Protein AF-A0A5N6X1J0-F1 (afdb_monomer)

Mean predicted aligned error: 10.57 Å

Sequence (107 aa):
MDVPPPPDYHPVNPSEFSQIPTQTPRPTLKALQALCIRGDVQKFREVLDPPLSSLERINMCDFYAIMIEVIKRNDAQFIRELLSRGLPMDPLYALEAIKVQGKDALH

Nearest PDB structures (foldseek):
  5orm-assembly1_A  TM=5.613E-01  e=1.758E-01  synthetic construct
  4wn4-assembly2_B  TM=5.233E-01  e=2.431E-01  synthetic construct
  4pjq-assembly2_B  TM=5.380E-01  e=3.547E-01  unidentified
  4wsl-assembly1_A  TM=5.229E-01  e=1.890E+00  synthetic construct
  8rdj-assembly1_G  TM=5.913E-01  e=4.481E+00  Sinapis alba

Structure (mmCIF, N/CA/C/O backbone):
data_AF-A0A5N6X1J0-F1
#
_entry.id   AF-A0A5N6X1J0-F1
#
loop_
_atom_site.group_PDB
_atom_site.id
_atom_site.type_symbol
_atom_site.label_atom_id
_atom_site.label_alt_id
_atom_site.label_comp_id
_atom_site.label_asym_id
_atom_site.label_entity_id
_atom_site.label_seq_id
_atom_site.pdbx_PDB_ins_code
_atom_site.Cartn_x
_atom_site.Cartn_y
_atom_site.Cartn_z
_atom_site.occupancy
_atom_site.B_iso_or_equiv
_atom_site.auth_seq_id
_atom_site.auth_comp_id
_atom_site.auth_asym_id
_atom_site.auth_atom_id
_atom_site.pdbx_PDB_model_num
ATOM 1 N N . MET A 1 1 ? 21.436 -48.838 -27.742 1.00 54.88 1 MET A N 1
ATOM 2 C CA . MET A 1 1 ? 21.264 -47.372 -27.758 1.00 54.88 1 MET A CA 1
ATOM 3 C C . MET A 1 1 ? 22.256 -46.834 -26.752 1.00 54.88 1 MET A C 1
ATOM 5 O O . MET A 1 1 ? 22.066 -47.076 -25.569 1.00 54.88 1 MET A O 1
ATOM 9 N N . ASP A 1 2 ? 23.350 -46.254 -27.234 1.00 68.00 2 ASP A N 1
ATOM 10 C CA . ASP A 1 2 ? 24.385 -45.632 -26.403 1.00 68.00 2 ASP A CA 1
ATOM 11 C C . ASP A 1 2 ? 23.920 -44.206 -26.081 1.00 68.00 2 ASP A C 1
ATOM 13 O O . ASP A 1 2 ? 23.6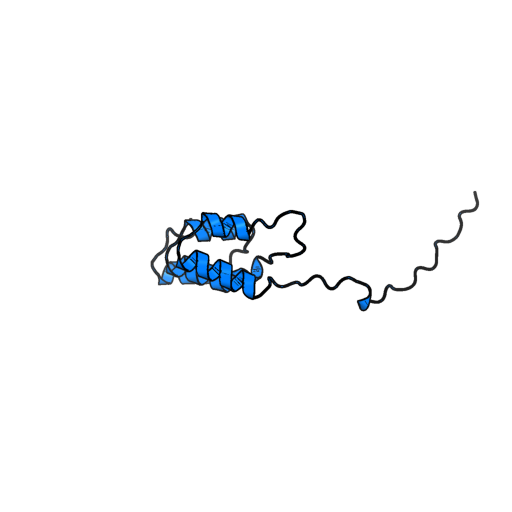40 -43.434 -27.001 1.00 68.00 2 ASP A O 1
ATOM 17 N N . VAL A 1 3 ? 23.715 -43.890 -24.801 1.00 73.44 3 VAL A N 1
ATOM 18 C CA . VAL A 1 3 ? 23.253 -42.565 -24.363 1.00 73.44 3 VAL A CA 1
ATOM 19 C C . VAL A 1 3 ? 24.489 -41.767 -23.954 1.00 73.44 3 VAL A C 1
ATOM 21 O O . VAL A 1 3 ? 25.206 -42.217 -23.059 1.00 73.44 3 VAL A O 1
ATOM 24 N N . PRO A 1 4 ? 24.767 -40.611 -24.582 1.00 79.25 4 PRO A N 1
ATOM 25 C CA . PRO A 1 4 ? 25.933 -39.820 -24.226 1.00 79.25 4 PRO A CA 1
ATOM 26 C C . PRO A 1 4 ? 25.817 -39.307 -22.783 1.00 79.25 4 PRO A C 1
ATOM 28 O O . PRO A 1 4 ? 24.707 -39.016 -22.321 1.00 79.25 4 PRO A O 1
ATOM 31 N N . PRO A 1 5 ? 26.948 -39.185 -22.065 1.00 79.25 5 PRO A N 1
ATOM 32 C CA . PRO A 1 5 ? 26.946 -38.639 -20.719 1.00 79.25 5 PRO A CA 1
ATOM 33 C C . PRO A 1 5 ? 26.428 -37.192 -20.733 1.00 79.25 5 PRO A C 1
ATOM 35 O O . PRO A 1 5 ? 26.635 -36.471 -21.717 1.00 79.25 5 PRO A O 1
ATOM 38 N N . PRO A 1 6 ? 25.734 -36.757 -19.666 1.00 79.06 6 PRO A N 1
ATOM 39 C CA . PRO A 1 6 ? 25.281 -35.381 -19.556 1.00 79.06 6 PRO A CA 1
ATOM 40 C C . PRO A 1 6 ? 26.482 -34.421 -19.619 1.00 79.06 6 PRO A C 1
ATOM 42 O O . PRO A 1 6 ? 27.556 -34.764 -19.121 1.00 79.06 6 PRO A O 1
ATOM 45 N N . PRO A 1 7 ? 26.317 -33.230 -20.218 1.00 79.25 7 PRO A N 1
ATOM 46 C CA . PRO A 1 7 ? 27.363 -32.216 -20.235 1.00 79.25 7 PRO A CA 1
ATOM 47 C C . PRO A 1 7 ? 27.811 -31.863 -18.814 1.00 79.25 7 PRO A C 1
ATOM 49 O O . PRO A 1 7 ? 26.975 -31.744 -17.916 1.00 79.25 7 PRO A O 1
ATOM 52 N N . ASP A 1 8 ? 29.112 -31.639 -18.629 1.00 77.19 8 ASP A N 1
ATOM 53 C CA . ASP A 1 8 ? 29.642 -31.059 -17.396 1.00 77.19 8 ASP A CA 1
ATOM 54 C C . ASP A 1 8 ? 29.163 -29.606 -17.282 1.00 77.19 8 ASP A C 1
ATOM 56 O O . ASP A 1 8 ? 29.712 -28.682 -17.886 1.00 77.19 8 ASP A O 1
ATOM 60 N N . TYR A 1 9 ? 28.090 -29.398 -16.521 1.00 73.62 9 TYR A N 1
ATOM 61 C CA . TYR A 1 9 ? 27.618 -28.063 -16.183 1.00 73.62 9 TYR A CA 1
ATOM 62 C C . TYR A 1 9 ? 28.554 -27.458 -15.137 1.00 73.62 9 TYR A C 1
ATOM 64 O O . TYR A 1 9 ? 28.605 -27.908 -13.991 1.00 73.62 9 TYR A O 1
ATOM 72 N N . HIS A 1 10 ? 29.285 -26.413 -15.517 1.00 76.25 10 HIS A N 1
ATOM 73 C CA . HIS A 1 10 ? 30.022 -25.617 -14.545 1.00 76.25 10 HIS A CA 1
ATOM 74 C C . HIS A 1 10 ? 29.045 -24.867 -13.621 1.00 76.25 10 HIS A C 1
ATOM 76 O O . HIS A 1 10 ? 28.005 -24.394 -14.090 1.00 76.25 10 HIS A O 1
ATOM 82 N N . PRO A 1 11 ? 29.361 -24.722 -12.319 1.00 76.19 11 PRO A N 1
ATOM 83 C CA . PRO A 1 11 ? 28.585 -23.875 -11.424 1.00 76.19 11 PRO A CA 1
ATOM 84 C C . PRO A 1 11 ? 28.535 -22.444 -11.968 1.00 76.19 11 PRO A C 1
ATOM 86 O O . PRO A 1 11 ? 29.572 -21.801 -12.124 1.00 76.19 11 PRO A O 1
ATOM 89 N N . VAL A 1 12 ? 27.330 -21.955 -12.262 1.00 76.50 12 VAL A N 1
ATOM 90 C CA . VAL A 1 12 ? 27.103 -20.572 -12.701 1.00 76.50 12 VAL A CA 1
ATOM 91 C C . VAL A 1 12 ? 27.525 -19.629 -11.578 1.00 76.50 12 VAL A C 1
ATOM 93 O O . VAL A 1 12 ? 27.122 -19.809 -10.424 1.00 76.50 12 VAL A O 1
ATOM 96 N N . ASN A 1 13 ? 28.346 -18.629 -11.898 1.00 76.81 13 ASN A N 1
ATOM 97 C CA . ASN A 1 13 ? 28.783 -17.653 -10.910 1.00 76.81 13 ASN A CA 1
ATOM 98 C C . ASN A 1 13 ? 27.569 -16.827 -10.438 1.00 76.81 13 ASN A C 1
ATOM 100 O O . ASN A 1 13 ? 26.851 -16.285 -11.278 1.00 76.81 13 ASN A O 1
ATOM 104 N N . PRO A 1 14 ? 27.337 -16.662 -9.120 1.00 69.88 14 PRO A N 1
ATOM 105 C CA . PRO A 1 14 ? 26.259 -15.825 -8.602 1.00 69.88 14 PRO A CA 1
ATOM 106 C C . PRO A 1 14 ? 26.197 -14.402 -9.190 1.00 69.88 14 PRO A C 1
ATOM 108 O O . PRO A 1 14 ? 25.124 -13.807 -9.237 1.00 69.88 14 PRO A O 1
ATOM 111 N N . SER A 1 15 ? 27.327 -13.853 -9.653 1.00 68.94 15 SER A N 1
ATOM 112 C CA . SER A 1 15 ? 27.393 -12.536 -10.301 1.00 68.94 15 SER A CA 1
ATOM 113 C C . SER A 1 15 ? 26.860 -12.502 -11.738 1.00 68.94 15 SER A C 1
ATOM 115 O O . SER A 1 15 ? 26.642 -11.416 -12.266 1.00 68.94 15 SER A O 1
ATOM 117 N N . GLU A 1 16 ? 26.683 -13.656 -12.387 1.00 75.06 16 GLU A N 1
ATOM 118 C CA . GLU A 1 16 ? 26.103 -13.774 -13.735 1.00 75.06 16 GLU A CA 1
ATOM 119 C C . GLU A 1 16 ? 24.570 -13.735 -13.709 1.00 75.06 16 GLU A C 1
ATOM 121 O O . GLU A 1 16 ? 23.934 -13.463 -14.730 1.00 75.06 16 GLU A O 1
ATOM 126 N N . PHE A 1 17 ? 23.954 -13.940 -12.539 1.00 67.12 17 PHE A N 1
ATOM 127 C CA . PHE A 1 17 ? 22.538 -13.650 -12.374 1.00 67.12 17 PHE A CA 1
ATOM 128 C C . PHE A 1 17 ? 22.340 -12.137 -12.379 1.00 67.12 17 PHE A C 1
ATOM 130 O O . PHE A 1 17 ? 22.956 -11.405 -11.603 1.00 67.12 17 PHE A O 1
ATOM 137 N N . SER A 1 18 ? 21.440 -11.661 -13.243 1.00 60.91 18 SER A N 1
ATOM 138 C CA . SER A 1 18 ? 20.978 -10.275 -13.190 1.00 60.91 18 SER A CA 1
ATOM 139 C C . SER A 1 18 ? 20.485 -9.986 -11.774 1.00 60.91 18 SER A C 1
ATOM 141 O O . SER A 1 18 ? 19.539 -10.625 -11.311 1.00 60.91 18 SER A O 1
ATOM 143 N N . GLN A 1 19 ? 21.134 -9.051 -11.074 1.00 62.19 19 GLN A N 1
ATOM 144 C CA . GLN A 1 19 ? 20.686 -8.604 -9.760 1.00 62.19 19 GLN A CA 1
ATOM 145 C C . GLN A 1 19 ? 19.343 -7.907 -9.945 1.00 62.19 19 GLN A C 1
ATOM 147 O O . GLN A 1 19 ? 19.286 -6.739 -10.323 1.00 62.19 19 GLN A O 1
ATOM 152 N N . ILE A 1 20 ? 18.253 -8.646 -9.745 1.00 59.44 20 ILE A N 1
ATOM 153 C CA . ILE A 1 20 ? 16.911 -8.078 -9.757 1.00 59.44 20 ILE A CA 1
ATOM 154 C C . ILE A 1 20 ? 16.864 -7.124 -8.563 1.00 59.44 20 ILE A C 1
ATOM 156 O O . ILE A 1 20 ? 17.050 -7.589 -7.435 1.00 59.44 20 ILE A O 1
ATOM 160 N N . PRO A 1 21 ? 16.647 -5.813 -8.768 1.00 59.00 21 PRO A N 1
ATOM 161 C CA . PRO A 1 21 ? 16.435 -4.909 -7.654 1.00 59.00 21 PRO A CA 1
ATOM 162 C C . PRO A 1 21 ? 15.240 -5.429 -6.858 1.00 59.00 21 PRO A C 1
ATOM 164 O O . PRO A 1 21 ? 14.118 -5.475 -7.358 1.00 59.00 21 PRO A O 1
ATOM 167 N N . THR A 1 22 ? 15.489 -5.886 -5.634 1.00 69.00 22 THR A N 1
ATOM 168 C CA . THR A 1 22 ? 14.434 -6.435 -4.774 1.00 69.00 22 THR A CA 1
ATOM 169 C C . THR A 1 22 ? 13.550 -5.329 -4.202 1.00 69.00 22 THR A C 1
ATOM 171 O O . THR A 1 22 ? 12.473 -5.615 -3.694 1.00 69.00 22 THR A O 1
ATOM 174 N N . GLN A 1 23 ? 14.011 -4.076 -4.241 1.00 78.31 23 GLN A N 1
ATOM 175 C CA . GLN A 1 23 ? 13.329 -2.923 -3.661 1.00 78.31 23 GLN A CA 1
ATOM 176 C C . GLN A 1 23 ? 12.796 -1.991 -4.741 1.00 78.31 23 GLN A C 1
ATOM 178 O O . GLN A 1 23 ? 13.475 -1.687 -5.725 1.00 78.31 23 GLN A O 1
ATOM 183 N N . THR A 1 24 ? 11.601 -1.479 -4.481 1.00 83.81 24 THR A N 1
ATOM 184 C CA . THR A 1 24 ? 10.962 -0.400 -5.219 1.00 83.81 24 THR A CA 1
ATOM 185 C C . THR A 1 24 ? 11.878 0.824 -5.194 1.00 83.81 24 THR A C 1
ATOM 187 O O . THR A 1 24 ? 12.328 1.244 -4.118 1.00 83.81 24 THR A O 1
ATOM 190 N N . PRO A 1 25 ? 12.165 1.445 -6.349 1.00 86.06 25 PRO A N 1
ATOM 191 C CA . PRO A 1 25 ? 12.968 2.654 -6.388 1.00 86.06 25 PRO A CA 1
ATOM 192 C C . PRO A 1 25 ? 12.414 3.747 -5.468 1.00 86.06 25 PRO A C 1
ATOM 194 O O . PRO A 1 25 ? 11.223 4.062 -5.454 1.00 86.06 25 PRO A O 1
ATOM 197 N N . ARG A 1 26 ? 13.310 4.378 -4.699 1.00 85.38 26 ARG A N 1
ATOM 198 C CA . ARG A 1 26 ? 12.949 5.454 -3.758 1.00 85.38 26 ARG A CA 1
ATOM 199 C C . ARG A 1 26 ? 12.129 6.593 -4.388 1.00 85.38 26 ARG A C 1
ATOM 201 O O . ARG A 1 26 ? 11.242 7.094 -3.698 1.00 85.38 26 ARG A O 1
ATOM 208 N N . PRO A 1 27 ? 12.398 7.050 -5.632 1.00 86.88 27 PRO A N 1
ATOM 209 C CA . PRO A 1 27 ? 11.574 8.078 -6.270 1.00 86.88 27 PRO A CA 1
ATOM 210 C C . PRO A 1 27 ? 10.112 7.649 -6.419 1.00 86.88 27 PRO A C 1
ATOM 212 O O . PRO A 1 27 ? 9.213 8.440 -6.144 1.00 86.88 27 PRO A O 1
ATOM 215 N N . THR A 1 28 ? 9.887 6.385 -6.762 1.00 87.00 28 THR A N 1
ATOM 216 C CA . THR A 1 28 ? 8.563 5.790 -6.967 1.00 87.00 28 THR A CA 1
ATOM 217 C C . THR A 1 28 ? 7.805 5.661 -5.653 1.00 87.00 28 THR A C 1
ATOM 219 O O . THR A 1 28 ? 6.658 6.093 -5.567 1.00 87.00 28 THR A O 1
ATOM 222 N N . LEU A 1 29 ? 8.473 5.219 -4.581 1.00 88.12 29 LEU A N 1
ATOM 223 C CA . LEU A 1 29 ? 7.886 5.221 -3.233 1.00 88.12 29 LEU A CA 1
ATOM 224 C C . LEU A 1 29 ? 7.459 6.627 -2.789 1.00 88.12 29 LEU A C 1
ATOM 226 O O . LEU A 1 29 ? 6.354 6.808 -2.280 1.00 88.12 29 LEU A O 1
ATOM 230 N N . LYS A 1 30 ? 8.301 7.642 -3.021 1.00 89.75 30 LYS A N 1
ATOM 231 C CA . LYS A 1 30 ? 7.967 9.039 -2.695 1.00 89.75 30 LYS A CA 1
ATOM 232 C C . LYS A 1 30 ? 6.802 9.571 -3.528 1.00 89.75 30 LYS A C 1
ATOM 234 O O . LYS A 1 30 ? 5.967 10.302 -2.999 1.00 89.75 30 LYS A O 1
ATOM 239 N N . ALA A 1 31 ? 6.745 9.224 -4.813 1.00 89.81 31 ALA A N 1
ATOM 240 C CA . ALA A 1 31 ? 5.637 9.602 -5.682 1.00 89.81 31 ALA A CA 1
ATOM 241 C C . ALA A 1 31 ? 4.321 8.995 -5.177 1.00 89.81 31 ALA A C 1
ATOM 243 O O . ALA A 1 31 ? 3.346 9.720 -4.991 1.00 89.81 31 ALA A O 1
ATOM 244 N N . LEU A 1 32 ? 4.319 7.700 -4.858 1.00 89.19 32 LEU A N 1
ATOM 245 C CA . LEU A 1 32 ? 3.157 6.988 -4.323 1.00 89.19 32 LEU A CA 1
ATOM 246 C C . LEU A 1 32 ? 2.706 7.564 -2.975 1.00 89.19 32 LEU A C 1
ATOM 248 O O . LEU A 1 32 ? 1.521 7.832 -2.794 1.00 89.19 32 LEU A O 1
ATOM 252 N N . GLN A 1 33 ? 3.641 7.881 -2.075 1.00 89.75 33 GLN A N 1
ATOM 253 C CA . GLN A 1 33 ? 3.326 8.567 -0.820 1.00 89.75 33 GLN A CA 1
ATOM 254 C C . GLN A 1 33 ? 2.678 9.944 -1.058 1.00 89.75 33 GLN A C 1
ATOM 256 O O . GLN A 1 33 ? 1.683 10.290 -0.419 1.00 89.75 33 GLN A O 1
ATOM 261 N N . ALA A 1 34 ? 3.192 10.732 -2.007 1.00 91.44 34 ALA A N 1
ATOM 262 C CA . ALA A 1 34 ? 2.611 12.029 -2.347 1.00 91.44 34 ALA A CA 1
ATOM 263 C C . ALA A 1 34 ? 1.192 11.906 -2.929 1.00 91.44 34 ALA A C 1
ATOM 265 O O . ALA A 1 34 ? 0.345 12.760 -2.657 1.00 91.44 34 ALA A O 1
ATOM 266 N N . LEU A 1 35 ? 0.916 10.849 -3.698 1.00 91.75 35 LEU A N 1
ATOM 267 C CA . LEU A 1 35 ? -0.418 10.551 -4.225 1.00 91.75 35 LEU A CA 1
ATOM 268 C C . LEU A 1 35 ? -1.393 10.171 -3.105 1.00 91.75 35 LEU A C 1
ATOM 270 O O . LEU A 1 35 ? -2.500 10.709 -3.080 1.00 91.75 35 LEU A O 1
ATOM 274 N N . CYS A 1 36 ? -0.958 9.370 -2.124 1.00 88.50 36 CYS A N 1
ATOM 275 C CA . CYS A 1 36 ? -1.732 9.112 -0.905 1.00 88.50 36 CYS A CA 1
ATOM 276 C C . CYS A 1 36 ? -2.055 10.415 -0.164 1.00 88.50 36 CYS A C 1
ATOM 278 O O . CYS A 1 36 ? -3.198 10.651 0.221 1.00 88.50 36 CYS A O 1
ATOM 280 N N . ILE A 1 37 ? -1.074 11.308 0.020 1.00 87.38 37 ILE A N 1
ATOM 281 C CA . ILE A 1 37 ? -1.280 12.606 0.690 1.00 87.38 37 ILE A CA 1
ATOM 282 C C . ILE A 1 37 ? -2.344 13.438 -0.034 1.00 87.38 37 ILE A C 1
ATOM 284 O O . ILE A 1 37 ? -3.233 13.988 0.619 1.00 87.38 37 ILE A O 1
ATOM 288 N N . ARG A 1 38 ? -2.279 13.478 -1.369 1.00 89.94 38 ARG A N 1
ATOM 289 C CA . ARG A 1 38 ? -3.203 14.223 -2.238 1.00 89.94 38 ARG A CA 1
ATOM 290 C C . ARG A 1 38 ? -4.575 13.562 -2.421 1.00 89.94 38 ARG A C 1
ATOM 292 O O . ARG A 1 38 ? -5.468 14.229 -2.930 1.00 89.94 38 ARG A O 1
ATOM 299 N N . GLY A 1 39 ? -4.743 12.298 -2.031 1.00 87.75 39 GLY A N 1
ATOM 300 C CA . GLY A 1 39 ? -5.977 11.536 -2.246 1.00 87.75 39 GLY A CA 1
ATOM 301 C C . GLY A 1 39 ? -6.203 11.110 -3.703 1.00 87.75 39 GLY A C 1
ATOM 302 O O . GLY A 1 39 ? -7.333 10.833 -4.095 1.00 87.75 39 GLY A O 1
ATOM 303 N N . ASP A 1 40 ? -5.153 11.073 -4.529 1.00 92.44 40 ASP A N 1
ATOM 304 C CA . ASP A 1 40 ? -5.259 10.736 -5.955 1.00 92.44 40 ASP A CA 1
ATOM 305 C C . ASP A 1 40 ? -5.113 9.218 -6.166 1.00 92.44 40 ASP A C 1
ATOM 307 O O . ASP A 1 40 ? -4.067 8.717 -6.587 1.00 92.44 40 ASP A O 1
ATOM 311 N N . VAL A 1 41 ? -6.173 8.476 -5.820 1.00 90.44 41 VAL A N 1
ATOM 312 C CA . VAL A 1 41 ? -6.224 7.004 -5.929 1.00 90.44 41 VAL A CA 1
ATOM 313 C C . VAL A 1 41 ? -6.038 6.544 -7.372 1.00 90.44 41 VAL A C 1
ATOM 315 O O . VAL A 1 41 ? -5.418 5.512 -7.613 1.00 90.44 41 VAL A O 1
ATOM 318 N N . GLN A 1 42 ? -6.545 7.300 -8.348 1.00 91.31 42 GLN A N 1
ATOM 319 C CA . GLN A 1 42 ? -6.449 6.911 -9.751 1.00 91.31 42 GLN A CA 1
ATOM 320 C C . GLN A 1 42 ? -4.993 6.898 -10.220 1.00 91.31 42 GLN A C 1
ATOM 322 O O . GLN A 1 42 ? -4.520 5.865 -10.692 1.00 91.31 42 GLN A O 1
ATOM 327 N N . LYS A 1 43 ? -4.253 7.996 -10.022 1.00 90.31 43 LYS A N 1
ATOM 328 C CA . LYS A 1 43 ? -2.826 8.013 -10.371 1.00 90.31 43 LYS A CA 1
ATOM 329 C C . LYS A 1 43 ? -2.019 7.027 -9.540 1.00 90.31 43 LYS A C 1
ATOM 331 O O . LYS A 1 43 ? -1.024 6.493 -10.016 1.00 90.31 43 LYS A O 1
ATOM 336 N N . PHE A 1 44 ? -2.429 6.781 -8.298 1.00 90.56 44 PHE A N 1
ATOM 337 C CA . PHE A 1 44 ? -1.782 5.778 -7.460 1.00 90.56 44 PHE A CA 1
ATOM 338 C C . PHE A 1 44 ? -1.866 4.382 -8.089 1.00 90.56 44 PHE A C 1
ATOM 340 O O . PHE A 1 44 ? -0.851 3.693 -8.156 1.00 90.56 44 PHE A O 1
ATOM 347 N N . ARG A 1 45 ? -3.031 4.002 -8.633 1.00 90.00 45 ARG A N 1
ATOM 348 C CA . ARG A 1 45 ? -3.188 2.758 -9.406 1.00 90.00 45 ARG A CA 1
ATOM 349 C C . ARG A 1 45 ? -2.319 2.739 -10.648 1.00 90.00 45 ARG A C 1
ATOM 351 O O . ARG A 1 45 ? -1.613 1.768 -10.863 1.00 90.00 45 ARG A O 1
ATOM 358 N N . GLU A 1 46 ? -2.335 3.821 -11.422 1.00 88.38 46 GLU A N 1
ATOM 359 C CA . GLU A 1 46 ? -1.549 3.924 -12.657 1.00 88.38 46 GLU A CA 1
ATOM 360 C C . GLU A 1 46 ? -0.048 3.730 -12.400 1.00 88.38 46 GLU A C 1
ATOM 362 O O . GLU A 1 46 ? 0.632 3.073 -13.181 1.00 88.38 46 GLU A O 1
ATOM 367 N N . VAL A 1 47 ? 0.472 4.254 -11.285 1.00 86.44 47 VAL A N 1
ATOM 368 C CA . VAL A 1 47 ? 1.877 4.056 -10.898 1.00 86.44 47 VAL A CA 1
ATOM 369 C C . VAL A 1 47 ? 2.130 2.636 -10.378 1.00 86.44 47 VAL A C 1
ATOM 371 O O . VAL A 1 47 ? 3.208 2.097 -10.615 1.00 86.44 47 VAL A O 1
ATOM 374 N N . LEU A 1 48 ? 1.164 2.019 -9.688 1.00 84.19 48 LEU A N 1
ATOM 375 C CA . LEU A 1 48 ? 1.270 0.633 -9.218 1.00 84.19 48 LEU A CA 1
ATOM 376 C C . LEU A 1 48 ? 1.059 -0.423 -10.316 1.00 84.19 48 LEU A C 1
ATOM 378 O O . LEU A 1 48 ? 1.404 -1.583 -10.090 1.00 84.19 48 LEU A O 1
ATOM 382 N N . ASP A 1 49 ? 0.520 -0.042 -11.475 1.00 82.88 49 ASP A N 1
ATOM 383 C CA . ASP A 1 49 ? 0.361 -0.874 -12.674 1.00 82.88 49 ASP A CA 1
ATOM 384 C C . ASP A 1 49 ? 1.378 -0.471 -13.754 1.00 82.88 49 ASP A C 1
ATOM 386 O O . ASP A 1 49 ? 1.001 0.063 -14.805 1.00 82.88 49 ASP A O 1
ATOM 390 N N . PRO A 1 50 ? 2.687 -0.694 -13.531 1.00 70.94 50 PRO A N 1
ATOM 391 C CA . PRO A 1 50 ? 3.674 -0.343 -14.529 1.00 70.94 50 PRO A CA 1
ATOM 392 C C . PRO A 1 50 ? 3.422 -1.139 -15.824 1.00 70.94 50 PRO A C 1
ATOM 394 O O . PRO A 1 50 ? 3.041 -2.314 -15.773 1.00 70.94 50 PRO A O 1
ATOM 397 N N . PRO A 1 51 ? 3.659 -0.536 -17.004 1.00 71.00 51 PRO A N 1
ATOM 398 C CA . PRO A 1 51 ? 3.544 -1.237 -18.278 1.00 71.00 51 PRO A CA 1
ATOM 399 C C . PRO A 1 51 ? 4.399 -2.508 -18.291 1.00 71.00 51 PRO A C 1
ATOM 401 O O . PRO A 1 51 ? 5.479 -2.523 -17.709 1.00 71.00 51 PRO A O 1
ATOM 404 N N . LEU A 1 52 ? 3.987 -3.542 -19.033 1.00 62.47 52 LEU A N 1
ATOM 405 C CA . LEU A 1 52 ? 4.744 -4.803 -19.165 1.00 62.47 52 LEU A CA 1
ATOM 406 C C . LEU A 1 52 ? 6.192 -4.609 -19.664 1.00 62.47 52 LEU A C 1
ATOM 408 O O . LEU A 1 52 ? 7.044 -5.463 -19.440 1.00 62.47 52 LEU A O 1
ATOM 412 N N . SER A 1 53 ? 6.470 -3.495 -20.345 1.00 59.91 53 SER A N 1
ATOM 413 C CA . SER A 1 53 ? 7.805 -3.096 -20.805 1.00 59.91 53 SER A CA 1
ATOM 414 C C . SER A 1 53 ? 8.660 -2.422 -19.727 1.00 59.91 53 SER A C 1
ATOM 416 O O . SER A 1 53 ? 9.837 -2.153 -19.962 1.00 59.91 53 SER A O 1
ATOM 418 N N . SER A 1 54 ? 8.081 -2.094 -18.574 1.00 65.31 54 SER A N 1
ATOM 419 C CA . SER A 1 54 ? 8.797 -1.511 -17.450 1.00 65.31 54 SER A CA 1
ATOM 420 C C . SER A 1 54 ? 9.620 -2.589 -16.754 1.00 65.31 54 SER A C 1
ATOM 422 O O . SER A 1 54 ? 9.101 -3.614 -16.317 1.00 65.31 54 SER A O 1
ATOM 424 N N . LEU A 1 55 ? 10.921 -2.339 -16.620 1.00 60.41 55 LEU A N 1
ATOM 425 C CA . LEU A 1 55 ? 11.806 -3.155 -15.788 1.00 60.41 55 LEU A CA 1
ATOM 426 C C . LEU A 1 55 ? 11.616 -2.848 -14.290 1.00 60.41 55 LEU A C 1
ATOM 428 O O . LEU A 1 55 ? 12.180 -3.534 -13.437 1.00 60.41 55 LEU A O 1
ATOM 432 N N . GLU A 1 56 ? 10.855 -1.798 -13.965 1.00 68.19 56 GLU A N 1
ATOM 433 C CA . GLU A 1 56 ? 10.628 -1.364 -12.597 1.00 68.19 56 GLU A CA 1
ATOM 434 C C . GLU A 1 56 ? 9.660 -2.317 -11.899 1.00 68.19 56 GLU A C 1
ATOM 436 O O . GLU A 1 56 ? 8.443 -2.266 -12.077 1.00 68.19 56 GLU A O 1
ATOM 441 N N . ARG A 1 57 ? 10.231 -3.224 -11.107 1.00 72.69 57 ARG A N 1
ATOM 442 C CA . ARG A 1 57 ? 9.457 -4.111 -10.249 1.00 72.69 57 ARG A CA 1
ATOM 443 C C . ARG A 1 57 ? 9.115 -3.383 -8.962 1.00 72.69 57 ARG A C 1
ATOM 445 O O . ARG A 1 57 ? 9.995 -2.935 -8.231 1.00 72.69 57 ARG A O 1
ATOM 452 N N . ILE A 1 58 ? 7.822 -3.301 -8.695 1.00 83.25 58 ILE A N 1
ATOM 453 C CA . ILE A 1 58 ? 7.291 -2.791 -7.441 1.00 83.25 58 ILE A CA 1
ATOM 454 C C . ILE A 1 58 ? 7.255 -3.952 -6.455 1.00 83.25 58 ILE A C 1
ATOM 456 O O . ILE A 1 58 ? 6.671 -5.000 -6.732 1.00 83.25 58 ILE A O 1
ATOM 460 N N . ASN A 1 59 ? 7.893 -3.770 -5.308 1.00 85.56 59 ASN A N 1
ATOM 461 C CA . ASN A 1 59 ? 7.821 -4.716 -4.210 1.00 85.56 59 ASN A CA 1
ATOM 462 C C . ASN A 1 59 ? 6.811 -4.206 -3.181 1.00 85.56 59 ASN A C 1
ATOM 464 O O . ASN A 1 59 ? 7.055 -3.217 -2.491 1.00 85.56 59 ASN A O 1
ATOM 468 N N . MET A 1 60 ? 5.686 -4.915 -3.055 1.00 86.31 60 MET A N 1
ATOM 469 C CA . MET A 1 60 ? 4.607 -4.550 -2.135 1.00 86.31 60 MET A CA 1
ATOM 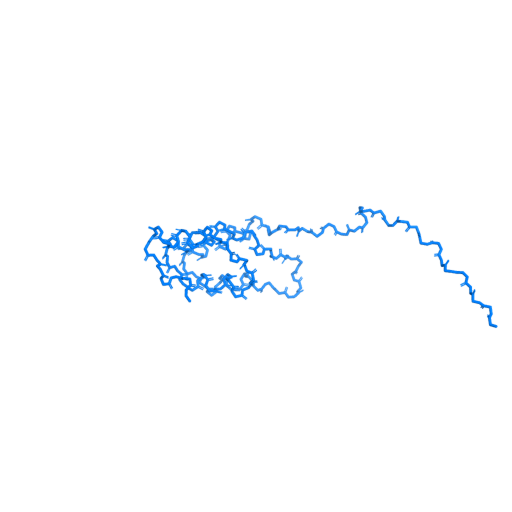470 C C . MET A 1 60 ? 5.075 -4.450 -0.677 1.00 86.31 60 MET A C 1
ATOM 472 O O . MET A 1 60 ? 4.548 -3.631 0.066 1.00 86.31 60 MET A O 1
ATOM 476 N N . CYS A 1 61 ? 6.107 -5.188 -0.263 1.00 85.06 61 CYS A N 1
ATOM 477 C CA . CYS A 1 61 ? 6.636 -5.099 1.101 1.00 85.06 61 CYS A CA 1
ATOM 478 C C . CYS A 1 61 ? 7.201 -3.708 1.448 1.00 85.06 61 CYS A C 1
ATOM 480 O O . C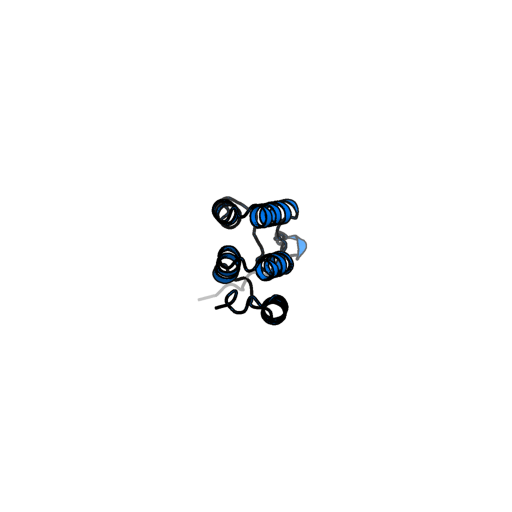YS A 1 61 ? 7.212 -3.330 2.619 1.00 85.06 61 CYS A O 1
ATOM 482 N N . ASP A 1 62 ? 7.612 -2.911 0.456 1.00 88.56 62 ASP A N 1
ATOM 483 C CA . ASP A 1 62 ? 8.118 -1.552 0.689 1.00 88.56 62 ASP A CA 1
ATOM 484 C C . ASP A 1 62 ? 7.007 -0.557 1.071 1.00 88.56 62 ASP A C 1
ATOM 486 O O . ASP A 1 62 ? 7.279 0.544 1.554 1.00 88.56 62 ASP A O 1
ATOM 490 N N . PHE A 1 63 ? 5.739 -0.942 0.901 1.00 89.81 63 PHE A N 1
ATOM 491 C CA . PHE A 1 63 ? 4.574 -0.096 1.162 1.00 89.81 63 PHE A CA 1
ATOM 492 C C . PHE A 1 63 ? 4.099 -0.157 2.609 1.00 89.81 63 PHE A C 1
ATOM 494 O O . PHE A 1 63 ? 3.097 0.464 2.955 1.00 89.81 63 PHE A O 1
ATOM 501 N N . TYR A 1 64 ? 4.834 -0.847 3.479 1.00 90.56 64 TYR A N 1
ATOM 502 C CA . TYR A 1 64 ? 4.482 -1.008 4.881 1.00 90.56 64 TYR A CA 1
ATOM 503 C C . TYR A 1 64 ? 4.240 0.327 5.608 1.00 90.56 64 TYR A C 1
ATOM 505 O O . TYR A 1 64 ? 3.234 0.510 6.295 1.00 90.56 64 TYR A O 1
ATOM 513 N N . ALA A 1 65 ? 5.145 1.291 5.418 1.00 89.88 65 ALA A N 1
ATOM 514 C CA . ALA A 1 65 ? 5.019 2.620 6.012 1.00 89.88 65 ALA A CA 1
ATOM 515 C C . ALA A 1 65 ? 3.836 3.405 5.420 1.00 89.88 65 ALA A C 1
ATOM 517 O O . ALA A 1 65 ? 3.101 4.061 6.157 1.00 89.88 65 ALA A O 1
ATOM 518 N N . ILE A 1 66 ? 3.616 3.283 4.107 1.00 91.12 66 ILE A N 1
ATOM 519 C CA . ILE A 1 66 ? 2.501 3.934 3.407 1.00 91.12 66 ILE A CA 1
ATOM 520 C C . ILE A 1 66 ? 1.164 3.376 3.913 1.00 91.12 66 ILE A C 1
ATOM 522 O O . ILE A 1 66 ? 0.251 4.151 4.182 1.00 91.12 66 ILE A O 1
ATOM 526 N N . MET A 1 67 ? 1.065 2.059 4.123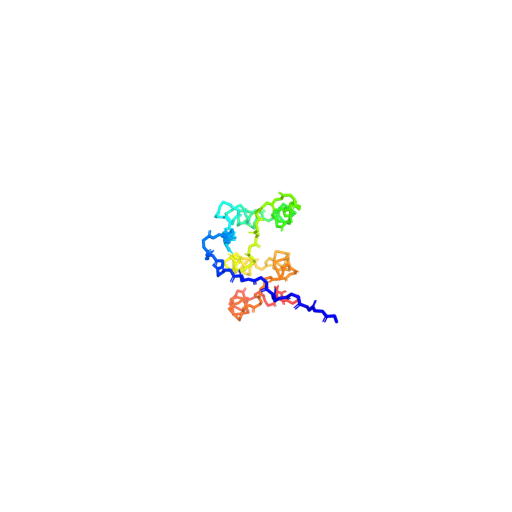 1.00 93.38 67 MET A N 1
ATOM 527 C CA . MET A 1 67 ? -0.118 1.398 4.683 1.00 93.38 67 MET A CA 1
ATOM 528 C C . MET A 1 67 ? -0.486 1.953 6.065 1.00 93.38 67 MET A C 1
ATOM 530 O O . MET A 1 67 ? -1.640 2.291 6.318 1.00 93.38 67 MET A O 1
ATOM 534 N N . ILE A 1 68 ? 0.500 2.130 6.947 1.00 91.31 68 ILE A N 1
ATOM 535 C CA . ILE A 1 68 ? 0.287 2.748 8.265 1.00 91.31 68 ILE A CA 1
ATOM 536 C C . ILE A 1 68 ? -0.258 4.175 8.126 1.00 91.31 68 ILE A C 1
ATOM 538 O O . ILE A 1 68 ? -1.171 4.561 8.857 1.00 91.31 68 ILE A O 1
ATOM 542 N N . GLU A 1 69 ? 0.284 4.971 7.205 1.00 90.56 69 GLU A N 1
ATOM 543 C CA . GLU A 1 69 ? -0.175 6.345 6.977 1.00 90.56 69 GLU A CA 1
ATOM 544 C C . GLU A 1 69 ? -1.621 6.402 6.472 1.00 90.56 69 GLU A C 1
ATOM 546 O O . GLU A 1 69 ? -2.398 7.230 6.951 1.00 90.56 69 GLU A O 1
ATOM 551 N N . VAL A 1 70 ? -2.010 5.519 5.548 1.00 92.31 70 VAL A N 1
ATOM 552 C CA . VAL A 1 70 ? -3.389 5.488 5.031 1.00 92.31 70 VAL A CA 1
ATOM 553 C C . VAL A 1 70 ? -4.380 4.938 6.061 1.00 92.31 70 VAL A C 1
ATOM 555 O O . VAL A 1 70 ? -5.483 5.471 6.170 1.00 92.31 70 VAL A O 1
ATOM 558 N N . ILE A 1 71 ? -3.972 3.976 6.901 1.00 91.81 71 ILE A N 1
ATOM 559 C CA . ILE A 1 71 ? -4.768 3.499 8.047 1.00 91.81 71 ILE A CA 1
ATOM 560 C C . ILE A 1 71 ? -5.029 4.631 9.034 1.00 91.81 71 ILE A C 1
ATOM 562 O O . ILE A 1 71 ? -6.172 4.848 9.430 1.00 91.81 71 ILE A O 1
ATOM 566 N N . LYS A 1 72 ? -3.996 5.402 9.394 1.00 89.56 72 LYS A N 1
ATOM 567 C CA . LYS A 1 72 ? -4.140 6.551 10.302 1.00 89.56 72 LYS A CA 1
ATOM 568 C C . LYS A 1 72 ? -5.136 7.592 9.799 1.00 89.56 72 LYS A C 1
ATOM 570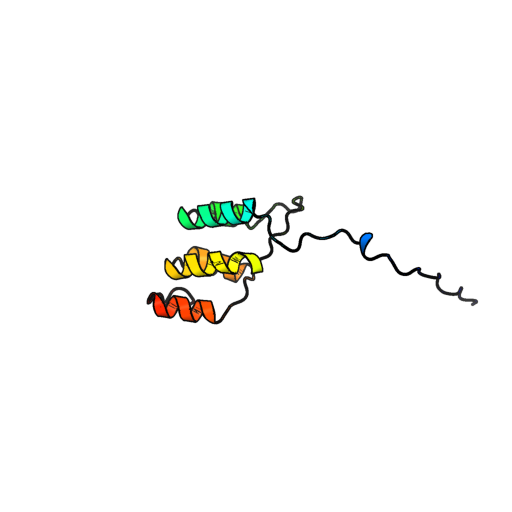 O O . LYS A 1 72 ? -5.735 8.304 10.598 1.00 89.56 72 LYS A O 1
ATOM 575 N N . ARG A 1 73 ? -5.295 7.694 8.480 1.00 88.69 73 ARG A N 1
ATOM 576 C CA . ARG A 1 73 ? -6.227 8.613 7.814 1.00 88.69 73 ARG A CA 1
ATOM 577 C C . ARG A 1 73 ? -7.592 7.982 7.537 1.00 88.69 73 ARG A C 1
ATOM 579 O O . ARG A 1 73 ? -8.460 8.668 7.009 1.00 88.69 73 ARG A O 1
ATOM 586 N N . ASN A 1 74 ? -7.782 6.715 7.909 1.00 88.62 74 ASN A N 1
ATOM 587 C CA . ASN A 1 74 ? -8.973 5.919 7.628 1.00 88.62 74 ASN A CA 1
ATOM 588 C C . ASN A 1 74 ? -9.330 5.890 6.128 1.00 88.62 74 ASN A C 1
ATOM 590 O O . ASN A 1 74 ? -10.501 5.925 5.747 1.00 88.62 74 ASN A O 1
ATOM 594 N N . ASP A 1 75 ? -8.315 5.867 5.259 1.00 89.75 75 ASP A N 1
ATOM 595 C CA . ASP A 1 75 ? -8.520 5.942 3.815 1.00 89.75 75 ASP A CA 1
ATOM 596 C C . ASP A 1 7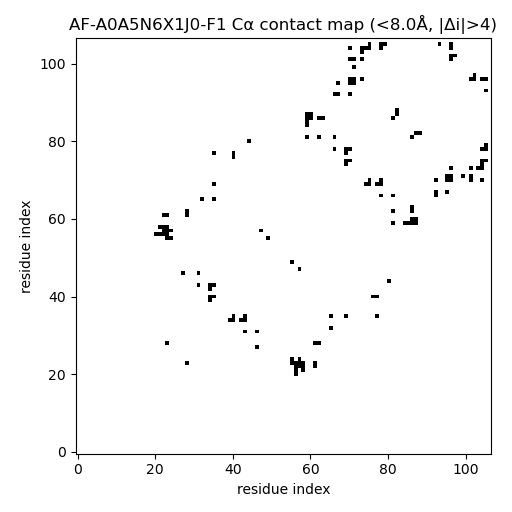5 ? -8.711 4.545 3.207 1.00 89.75 75 ASP A C 1
ATOM 598 O O . ASP A 1 75 ? -7.802 3.920 2.649 1.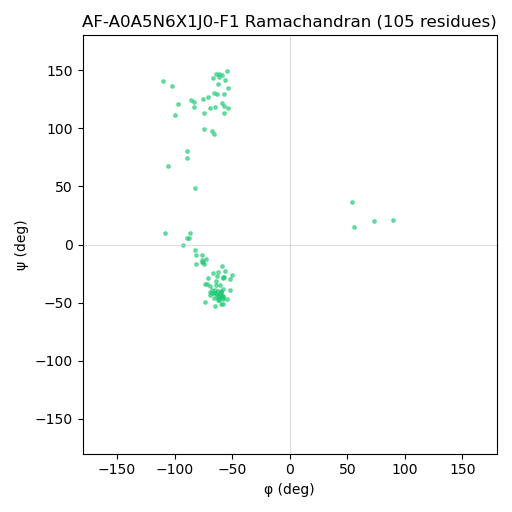00 89.75 75 ASP A O 1
ATOM 602 N N . ALA A 1 76 ? -9.940 4.044 3.341 1.00 90.31 76 ALA A N 1
ATOM 603 C CA . ALA A 1 76 ? -10.335 2.704 2.916 1.00 90.31 76 ALA A CA 1
ATOM 604 C C . ALA A 1 76 ? -10.124 2.433 1.413 1.00 90.31 76 ALA A C 1
ATOM 606 O O . ALA A 1 76 ? -10.129 1.273 0.995 1.00 90.31 76 ALA A O 1
ATOM 607 N N . GLN A 1 77 ? -9.982 3.460 0.566 1.00 92.19 77 GLN A N 1
ATOM 608 C CA . GLN A 1 77 ? -9.712 3.247 -0.860 1.00 92.19 77 GLN A CA 1
ATOM 609 C C . GLN A 1 77 ? -8.267 2.795 -1.086 1.00 92.19 77 GLN A C 1
ATOM 611 O O . GLN A 1 77 ? -8.054 1.767 -1.726 1.00 92.19 77 GLN A O 1
ATOM 616 N N . PHE A 1 78 ? -7.288 3.494 -0.506 1.00 91.50 78 PHE A N 1
ATOM 617 C CA . PHE A 1 78 ? -5.879 3.103 -0.621 1.00 91.50 78 PHE A CA 1
ATOM 618 C C . PHE A 1 78 ? -5.565 1.816 0.144 1.00 91.50 78 PHE A C 1
ATOM 620 O O . PHE A 1 78 ? -4.783 1.001 -0.338 1.00 91.50 78 PHE A O 1
ATOM 627 N N . ILE A 1 79 ? -6.198 1.605 1.302 1.00 92.06 79 ILE A N 1
ATOM 628 C CA . ILE A 1 79 ? -6.050 0.367 2.082 1.00 92.06 79 ILE A CA 1
ATOM 629 C C . ILE A 1 79 ? -6.457 -0.846 1.240 1.00 92.06 79 ILE A C 1
ATOM 631 O O . ILE A 1 79 ? -5.684 -1.794 1.100 1.00 92.06 79 ILE A O 1
ATOM 635 N N . ARG A 1 80 ? -7.644 -0.797 0.622 1.00 92.06 80 ARG A N 1
ATOM 636 C CA . ARG A 1 80 ? -8.123 -1.875 -0.253 1.00 92.06 80 ARG A CA 1
ATOM 637 C C . ARG A 1 80 ? -7.225 -2.069 -1.464 1.00 92.06 80 ARG A C 1
ATOM 639 O O . ARG A 1 80 ? -6.944 -3.209 -1.816 1.00 92.06 80 ARG A O 1
ATOM 646 N N . GLU A 1 81 ? -6.743 -0.984 -2.063 1.00 92.19 81 GLU A N 1
ATOM 647 C CA . GLU A 1 81 ? -5.837 -1.062 -3.207 1.00 92.19 81 GLU A CA 1
ATOM 648 C C . GLU A 1 81 ? -4.553 -1.824 -2.856 1.00 92.19 81 GLU A C 1
ATOM 650 O O . GLU A 1 81 ? -4.200 -2.791 -3.530 1.00 92.19 81 GLU A O 1
ATOM 655 N N . LEU A 1 82 ? -3.895 -1.443 -1.759 1.00 91.62 82 LEU A N 1
ATOM 656 C CA . LEU A 1 82 ? -2.656 -2.068 -1.303 1.00 91.62 82 LEU A CA 1
ATOM 657 C C . LEU A 1 82 ? -2.848 -3.554 -0.971 1.00 91.62 82 LEU A C 1
ATOM 659 O O . LEU A 1 82 ? -2.057 -4.388 -1.414 1.00 91.62 82 LEU A O 1
ATOM 663 N N . LEU A 1 83 ? -3.918 -3.902 -0.249 1.00 91.56 83 LEU A N 1
ATOM 664 C CA . LEU A 1 83 ? -4.224 -5.295 0.093 1.00 91.56 83 LEU A CA 1
ATOM 665 C C . LEU A 1 83 ? -4.573 -6.127 -1.149 1.00 91.56 83 LEU A C 1
ATOM 667 O O . LEU A 1 83 ? -4.085 -7.246 -1.293 1.00 91.56 83 LEU A O 1
ATOM 671 N N . SER A 1 84 ? -5.357 -5.576 -2.082 1.00 91.00 84 SER A N 1
ATOM 672 C CA . SER A 1 84 ? -5.750 -6.274 -3.317 1.00 91.00 84 SER A CA 1
ATOM 673 C C . SER A 1 84 ? -4.561 -6.616 -4.219 1.00 91.00 84 SER A C 1
ATOM 675 O O . SER A 1 84 ? -4.597 -7.606 -4.946 1.00 91.00 84 SER A O 1
ATOM 677 N N . ARG A 1 85 ? -3.481 -5.833 -4.126 1.00 87.69 85 ARG A N 1
ATOM 678 C CA . ARG A 1 85 ? -2.229 -6.034 -4.867 1.00 87.69 85 ARG A CA 1
ATOM 679 C C . ARG A 1 85 ? -1.230 -6.933 -4.140 1.00 87.69 85 ARG A C 1
ATOM 681 O O . ARG A 1 85 ? -0.110 -7.107 -4.610 1.00 87.69 85 ARG A O 1
ATOM 688 N N . GLY A 1 86 ? -1.628 -7.520 -3.012 1.00 87.81 86 GLY A N 1
ATOM 689 C CA . GLY A 1 86 ? -0.827 -8.505 -2.293 1.00 87.81 86 GLY A CA 1
ATOM 690 C C . GLY A 1 86 ? 0.110 -7.916 -1.245 1.00 87.81 86 GLY A C 1
ATOM 691 O O . GLY A 1 86 ? 1.068 -8.591 -0.868 1.00 87.81 86 GLY A O 1
ATOM 692 N N . LEU A 1 87 ? -0.145 -6.696 -0.747 1.00 89.81 87 LEU A N 1
ATOM 693 C CA . LEU A 1 87 ? 0.490 -6.261 0.497 1.00 89.81 87 LEU A CA 1
ATOM 694 C C . LEU A 1 87 ? 0.099 -7.245 1.615 1.00 89.81 87 LEU A C 1
ATOM 696 O O . LEU A 1 87 ? -1.097 -7.408 1.877 1.00 89.81 87 LEU A O 1
ATOM 700 N N . PRO A 1 88 ? 1.064 -7.898 2.286 1.00 89.06 88 PRO A N 1
ATOM 701 C CA . PRO A 1 88 ? 0.754 -8.820 3.367 1.00 89.06 88 PRO A CA 1
ATOM 702 C C . PRO A 1 88 ? 0.058 -8.098 4.518 1.00 89.06 88 PRO A C 1
ATOM 704 O O . PRO A 1 8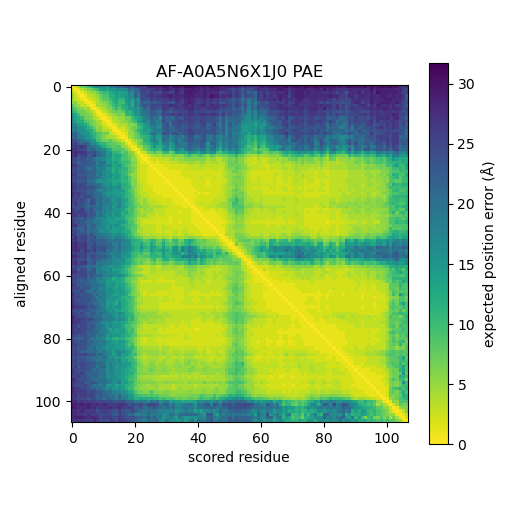8 ? 0.464 -7.007 4.913 1.00 89.06 88 PRO A O 1
ATOM 707 N N . MET A 1 89 ? -0.968 -8.727 5.086 1.00 90.12 89 MET A N 1
ATOM 708 C CA . MET A 1 89 ? -1.611 -8.212 6.287 1.00 90.12 89 MET A CA 1
ATOM 709 C C . MET A 1 89 ? -0.661 -8.353 7.481 1.00 90.12 89 MET A C 1
ATOM 711 O O . MET A 1 89 ? -0.313 -9.470 7.865 1.00 90.12 89 MET A O 1
ATOM 715 N N . ASP A 1 90 ? -0.269 -7.232 8.082 1.00 90.81 90 ASP A N 1
ATOM 716 C CA . ASP A 1 90 ? 0.561 -7.206 9.286 1.00 90.81 90 ASP A CA 1
ATOM 717 C C . ASP A 1 90 ? -0.295 -6.915 10.534 1.00 90.81 90 ASP A C 1
ATOM 719 O O . ASP A 1 90 ? -1.143 -6.015 10.498 1.00 90.81 90 ASP A O 1
ATOM 723 N N . PRO A 1 91 ? -0.095 -7.621 11.664 1.00 89.38 91 PRO A N 1
ATOM 724 C CA . PRO A 1 91 ? -0.807 -7.346 12.916 1.00 89.38 91 PRO A CA 1
ATOM 725 C C . PRO A 1 91 ? -0.746 -5.883 13.385 1.00 89.38 91 PRO A C 1
ATOM 727 O O . PRO A 1 91 ? -1.678 -5.390 14.026 1.00 89.38 91 PRO A O 1
ATOM 730 N N . LEU A 1 92 ? 0.325 -5.159 13.058 1.00 89.81 92 LEU A N 1
ATOM 731 C CA . LEU A 1 92 ? 0.482 -3.745 13.386 1.00 89.81 92 LEU A CA 1
ATOM 732 C C . LEU A 1 92 ? -0.521 -2.853 12.643 1.00 89.81 92 LEU A C 1
ATOM 734 O O . LEU A 1 92 ? -0.863 -1.790 13.157 1.00 89.81 92 LEU A O 1
ATOM 738 N N . TYR A 1 93 ? -1.052 -3.280 11.495 1.00 92.06 93 TYR A N 1
ATOM 739 C CA . TYR A 1 93 ? -2.124 -2.565 10.796 1.00 92.06 93 TYR A CA 1
ATOM 740 C C . TYR A 1 93 ? -3.410 -2.561 11.615 1.00 92.06 93 TYR A C 1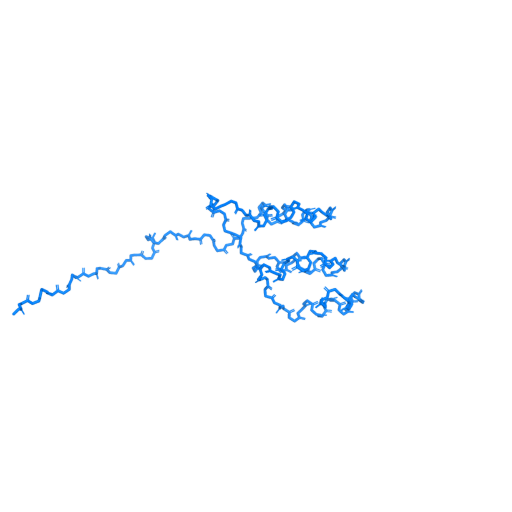
ATOM 742 O O . TYR A 1 93 ? -4.017 -1.508 11.811 1.00 92.06 93 TYR A O 1
ATOM 750 N N . ALA A 1 94 ? -3.787 -3.721 12.156 1.00 88.12 94 ALA A N 1
ATOM 751 C CA . ALA A 1 94 ? -4.939 -3.844 13.043 1.00 88.12 94 ALA A CA 1
ATOM 752 C C . ALA A 1 94 ? -4.745 -3.019 14.320 1.00 88.12 94 ALA A C 1
ATOM 754 O O . ALA A 1 94 ? -5.651 -2.295 14.736 1.00 88.12 94 ALA A O 1
ATOM 755 N N . LEU A 1 95 ? -3.544 -3.070 14.907 1.00 88.88 95 LEU A N 1
ATOM 756 C CA . LEU A 1 95 ? -3.208 -2.253 16.069 1.00 88.88 95 LEU A CA 1
ATOM 757 C C . LEU A 1 95 ? -3.361 -0.756 15.768 1.00 88.88 95 LEU A C 1
ATOM 759 O O . LEU A 1 95 ? -3.932 -0.024 16.576 1.00 88.88 95 LEU A O 1
ATOM 763 N N . GLU A 1 96 ? -2.869 -0.294 14.620 1.00 90.31 96 GLU A N 1
ATOM 764 C CA . GLU A 1 96 ? -2.944 1.118 14.263 1.00 90.31 96 GLU A CA 1
ATOM 765 C C . GLU A 1 96 ? -4.380 1.564 13.965 1.00 90.31 96 GLU A C 1
ATOM 767 O O . GLU A 1 96 ? -4.799 2.609 14.459 1.00 90.31 96 GLU A O 1
ATOM 772 N N . ALA A 1 97 ? -5.166 0.741 13.264 1.00 87.50 97 ALA A N 1
ATOM 773 C CA . ALA A 1 97 ? -6.583 1.002 13.005 1.00 87.50 97 ALA A CA 1
ATOM 774 C C . ALA A 1 97 ? -7.392 1.133 14.308 1.00 87.50 97 ALA A C 1
ATOM 776 O O . ALA A 1 97 ? -8.218 2.037 14.445 1.00 87.50 97 ALA A O 1
ATOM 777 N N . ILE A 1 98 ? -7.111 0.281 15.304 1.00 87.00 98 ILE A N 1
ATOM 778 C CA . ILE A 1 98 ? -7.741 0.358 16.631 1.00 87.00 98 ILE A CA 1
ATOM 779 C C . ILE A 1 98 ? -7.379 1.671 17.335 1.00 87.00 98 ILE A C 1
ATOM 781 O O . ILE A 1 98 ? -8.269 2.322 17.888 1.00 87.00 98 ILE A O 1
ATOM 785 N N . LYS A 1 99 ? -6.101 2.080 17.310 1.00 85.19 99 LYS A N 1
ATOM 786 C CA . LYS A 1 99 ? -5.651 3.325 17.959 1.00 85.19 99 LYS A CA 1
ATOM 787 C C . LYS A 1 99 ? -6.360 4.556 17.410 1.00 85.19 99 LYS A C 1
ATOM 789 O O . LYS A 1 99 ? -6.716 5.437 18.185 1.00 85.19 99 LYS A O 1
ATOM 794 N N . VAL A 1 100 ? -6.569 4.616 16.096 1.00 81.75 100 VAL A N 1
ATOM 795 C CA . VAL A 1 100 ? -7.214 5.769 15.449 1.00 81.75 100 VAL A CA 1
ATOM 796 C C . VAL A 1 100 ? -8.743 5.676 15.415 1.00 81.75 100 VAL A C 1
ATOM 798 O O . VAL A 1 100 ? -9.382 6.481 14.749 1.00 81.75 100 VAL A O 1
ATOM 801 N N . GLN A 1 101 ? -9.345 4.706 16.120 1.00 74.62 101 GLN A N 1
ATOM 802 C CA . GLN A 1 101 ? -10.784 4.391 16.070 1.00 74.62 101 GLN A CA 1
ATOM 803 C C . GLN A 1 101 ? -11.317 4.080 14.653 1.00 74.62 101 GLN A C 1
ATOM 805 O O . GLN A 1 101 ? -12.526 4.002 14.452 1.00 74.62 101 GLN A O 1
ATOM 810 N N . GLY A 1 102 ? -10.437 3.823 13.681 1.00 60.75 102 GLY A N 1
ATOM 811 C CA . GLY A 1 102 ? -10.763 3.491 12.291 1.00 60.75 102 GLY A CA 1
ATOM 812 C C . GLY A 1 102 ? -11.103 2.014 12.114 1.00 60.75 102 GLY A C 1
ATOM 813 O O . GLY A 1 102 ? -10.535 1.346 11.256 1.00 60.75 102 GLY A O 1
ATOM 814 N N . LYS A 1 103 ? -11.987 1.470 12.958 1.00 59.66 103 LYS A N 1
ATOM 815 C CA . LYS A 1 103 ? -12.330 0.035 12.953 1.00 59.66 103 LYS A CA 1
ATOM 816 C C . LYS A 1 103 ? -12.874 -0.447 11.602 1.00 59.66 103 LYS A C 1
ATOM 818 O O . LYS A 1 103 ? -12.654 -1.600 11.249 1.00 59.66 103 LYS A O 1
ATOM 823 N N . ASP A 1 104 ? -13.498 0.444 10.838 1.00 63.38 104 ASP A N 1
ATOM 824 C CA . ASP A 1 104 ? -14.090 0.135 9.533 1.00 63.38 104 ASP A CA 1
ATOM 825 C C . ASP A 1 104 ? -13.068 0.142 8.378 1.00 63.38 104 ASP A C 1
ATOM 827 O O . ASP A 1 104 ? -13.409 -0.196 7.248 1.00 63.38 104 ASP A O 1
ATOM 831 N N . ALA A 1 105 ? -11.808 0.518 8.635 1.00 62.44 105 ALA A N 1
ATOM 832 C CA . ALA A 1 105 ? -10.786 0.672 7.597 1.00 62.44 105 ALA A CA 1
ATOM 833 C C . ALA A 1 105 ? -10.315 -0.661 6.990 1.00 62.44 105 ALA A C 1
ATOM 835 O O . ALA A 1 105 ? -9.860 -0.688 5.849 1.00 62.44 105 ALA A O 1
ATOM 836 N N . LEU A 1 106 ? -10.369 -1.742 7.775 1.00 63.94 106 LEU A N 1
ATOM 837 C CA . LEU A 1 106 ? -9.773 -3.049 7.460 1.00 63.94 106 LEU A CA 1
ATOM 838 C C . LEU A 1 106 ? -10.812 -4.131 7.118 1.00 63.94 106 LEU A C 1
ATOM 840 O O . LEU A 1 106 ? -10.458 -5.309 7.070 1.00 63.94 106 LEU A O 1
ATOM 844 N N . HIS A 1 107 ? -12.077 -3.741 6.952 1.00 58.38 107 HIS A N 1
ATOM 845 C CA . HIS A 1 107 ? -13.212 -4.640 6.745 1.00 58.38 107 HIS A CA 1
ATOM 846 C C . HIS A 1 107 ? -13.480 -4.950 5.266 1.00 58.38 107 HIS A C 1
ATOM 848 O O . HIS A 1 107 ? -13.274 -4.056 4.409 1.00 58.38 107 HIS A O 1
#

pLDDT: mean 81.86, std 10.83, range [54.88, 93.38]

Organism: NCBI:txid1034303

Secondary structure (DSSP, 8-state):
-PPPPPP--PPPPGGGS-----S--HHHHHHHHHHHHHT-HHHHHHHHS--TT------GGGGHHHHHHHHHTT-HHHHHHHHHTTPPPPHHHHHHHHHTT-GGGG-

Radius of gyration: 20.51 Å; Cα contacts (8 Å, |Δi|>4): 84; chains: 1; bounding box: 44×62×46 Å

Foldseek 3Di:
DDDDDDDDDDPDDPVPPDPLPLAQDPVLLVVLLVCLVVVVLPVNVVSVDDPPPDSGDHDLQNCPVVLLVCLLVLPLSVNCVSVVSPNDDDPVSVVSNVVSVSNVSND

Solvent-accessible surface area (backbone atoms only — not comparable to full-atom values): 6727 Å² total; per-residue (Å²): 134,87,78,81,78,81,79,89,76,73,85,77,58,79,83,75,51,81,81,70,69,78,60,47,55,68,69,56,56,53,50,47,49,53,26,61,74,72,64,38,61,66,62,40,49,55,66,75,57,60,58,93,86,52,87,74,53,79,34,52,78,75,41,56,68,55,51,51,56,33,40,66,67,47,38,44,66,62,47,50,52,46,46,74,72,61,32,77,90,51,74,65,54,58,53,46,16,56,74,63,68,27,69,76,40,83,113